Protein AF-A0A2D6CW86-F1 (afdb_monomer_lite)

Foldseek 3Di:
DDPVLQFVDWDWDAWLVPPGGDPQKTWGWTHAPRAIATEIEGQDADADLGNLSNLLVSLVVCLVVLHEYEYEENRLVNLVDDYDDPNSVVSSVVSVVSLLPRPHAYEYEYLADDDPCSLNRHQAYEEQDPDDPSHLYHAPRPPSNRSNVRVSSSRVCVVVVHRSD

Structure (mmCIF, N/CA/C/O backbone):
data_AF-A0A2D6CW86-F1
#
_entry.id   AF-A0A2D6CW86-F1
#
loop_
_atom_site.group_PDB
_atom_site.id
_atom_site.type_symbol
_atom_site.label_atom_id
_atom_site.label_alt_id
_atom_site.label_comp_id
_atom_site.label_asym_id
_atom_site.label_entity_id
_atom_site.label_seq_id
_atom_site.pdbx_PDB_ins_code
_atom_site.Cartn_x
_atom_site.Cartn_y
_atom_site.Cartn_z
_atom_site.occupancy
_atom_site.B_iso_or_equiv
_atom_site.auth_seq_id
_atom_site.auth_comp_id
_atom_site.auth_asym_id
_atom_site.auth_atom_id
_atom_site.pdbx_PDB_model_num
ATOM 1 N N . MET A 1 1 ? 9.095 -5.869 7.430 1.00 73.12 1 MET A N 1
ATOM 2 C CA . MET A 1 1 ? 8.021 -5.987 8.453 1.00 73.12 1 MET A CA 1
ATOM 3 C C . MET A 1 1 ? 7.113 -7.163 8.118 1.00 73.12 1 MET A C 1
ATOM 5 O O . MET A 1 1 ? 6.658 -7.266 6.987 1.00 73.12 1 MET A O 1
ATOM 9 N N . GLU A 1 2 ? 6.827 -8.041 9.084 1.00 84.19 2 GLU A N 1
ATOM 10 C CA . GLU A 1 2 ? 6.007 -9.242 8.851 1.00 84.19 2 GLU A CA 1
ATOM 11 C C . GLU A 1 2 ? 4.506 -8.912 8.745 1.00 84.19 2 GLU A C 1
ATOM 13 O O . GLU A 1 2 ? 3.903 -8.364 9.671 1.00 84.19 2 GLU A O 1
ATOM 18 N N . LEU A 1 3 ? 3.880 -9.279 7.621 1.00 88.00 3 LEU A N 1
ATOM 19 C CA . LEU A 1 3 ? 2.460 -9.005 7.350 1.00 88.00 3 LEU A CA 1
ATOM 20 C C .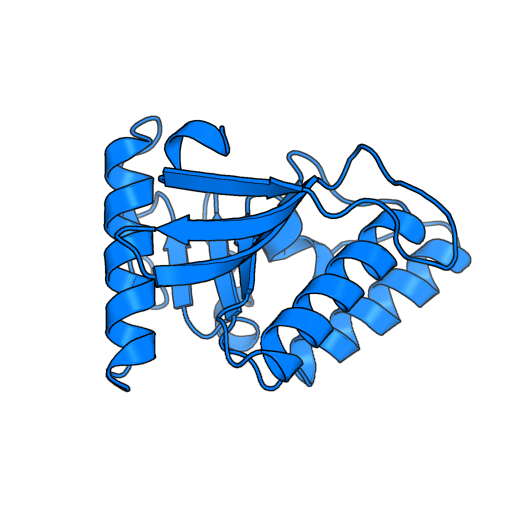 LEU A 1 3 ? 1.510 -9.715 8.323 1.00 88.00 3 LEU A C 1
ATOM 22 O O . LEU A 1 3 ? 0.469 -9.156 8.661 1.00 88.00 3 LEU A O 1
ATOM 26 N N . ASP A 1 4 ? 1.888 -10.906 8.799 1.00 88.12 4 ASP A N 1
ATOM 27 C CA . ASP A 1 4 ? 1.127 -11.689 9.786 1.00 88.12 4 ASP A CA 1
ATOM 28 C C . ASP A 1 4 ? 0.988 -10.970 11.135 1.00 88.12 4 ASP A C 1
ATOM 30 O O . ASP A 1 4 ? 0.078 -11.266 11.907 1.00 88.12 4 ASP A O 1
ATOM 34 N N . LEU A 1 5 ? 1.880 -10.020 11.428 1.00 87.94 5 LEU A N 1
ATOM 35 C CA . LEU A 1 5 ? 1.820 -9.221 12.648 1.00 87.94 5 LEU A CA 1
ATOM 36 C C . LEU A 1 5 ? 1.085 -7.891 12.438 1.00 87.94 5 LEU A C 1
ATOM 38 O O . LEU A 1 5 ? 0.560 -7.319 13.394 1.00 87.94 5 LEU A O 1
ATOM 42 N N . LEU A 1 6 ? 1.038 -7.399 11.196 1.00 91.06 6 LEU A N 1
ATOM 43 C CA . LEU A 1 6 ? 0.372 -6.148 10.838 1.00 91.06 6 LEU A CA 1
ATOM 44 C C . LEU A 1 6 ? -1.129 -6.332 10.567 1.00 91.06 6 LEU A C 1
ATOM 46 O O . LEU A 1 6 ? -1.915 -5.421 10.823 1.00 91.06 6 LEU A O 1
ATOM 50 N N . PHE A 1 7 ? -1.532 -7.488 10.040 1.00 95.31 7 PHE A N 1
ATOM 51 C CA . PHE A 1 7 ? -2.905 -7.775 9.632 1.00 95.31 7 PHE A CA 1
ATOM 52 C C . PHE A 1 7 ? -3.478 -8.969 10.393 1.00 95.31 7 PHE A C 1
ATOM 54 O O . PHE A 1 7 ? -2.817 -9.987 10.554 1.00 95.31 7 PHE A O 1
ATOM 61 N N . ASP A 1 8 ? -4.754 -8.896 10.778 1.00 94.62 8 ASP A N 1
ATOM 62 C CA . ASP A 1 8 ? -5.432 -10.012 11.453 1.00 94.62 8 ASP A CA 1
ATOM 63 C C . ASP A 1 8 ? -5.635 -11.195 10.505 1.00 94.62 8 ASP A C 1
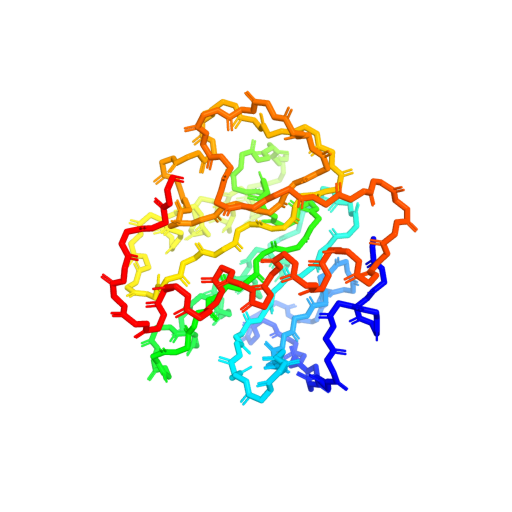ATOM 65 O O . ASP A 1 8 ? -5.621 -12.361 10.902 1.00 94.62 8 ASP A O 1
ATOM 69 N N . ARG A 1 9 ? -5.935 -10.869 9.244 1.00 95.31 9 ARG A N 1
ATOM 70 C CA . ARG A 1 9 ? -6.156 -11.795 8.134 1.00 95.31 9 ARG A CA 1
ATOM 71 C C . ARG A 1 9 ? -5.808 -11.081 6.844 1.00 95.31 9 ARG A C 1
ATOM 73 O O . ARG A 1 9 ? -6.067 -9.885 6.712 1.00 95.31 9 ARG A O 1
ATOM 80 N N . TYR A 1 10 ? -5.332 -11.826 5.859 1.00 96.88 10 TYR A N 1
ATOM 81 C CA . TYR A 1 10 ? -5.181 -11.314 4.506 1.00 96.88 10 TYR A CA 1
ATOM 82 C C . TYR A 1 10 ? -5.334 -12.415 3.461 1.00 96.88 10 TYR A C 1
ATOM 84 O O . TYR A 1 10 ? -5.234 -13.608 3.740 1.00 96.88 10 TYR A O 1
ATOM 92 N N . MET A 1 11 ? -5.609 -11.986 2.236 1.00 97.12 11 MET A N 1
ATOM 93 C CA . MET A 1 11 ? -5.685 -12.818 1.047 1.00 97.12 11 MET A CA 1
ATOM 94 C C . MET A 1 11 ? -4.787 -12.206 -0.024 1.00 97.12 11 MET A C 1
ATOM 96 O O . MET A 1 11 ? -5.029 -11.081 -0.470 1.00 97.12 11 MET A O 1
ATOM 100 N N . ILE A 1 12 ? -3.776 -12.961 -0.452 1.00 96.44 12 ILE A N 1
ATOM 101 C CA . ILE A 1 12 ? -2.837 -12.537 -1.493 1.00 96.44 12 ILE A CA 1
ATOM 102 C C . ILE A 1 12 ? -3.520 -12.585 -2.862 1.00 96.44 12 ILE A C 1
ATOM 104 O O . ILE A 1 12 ? -4.163 -13.568 -3.232 1.00 96.44 12 ILE A O 1
ATOM 108 N N . LEU A 1 13 ? -3.346 -11.517 -3.638 1.00 95.31 13 LEU A N 1
ATOM 109 C CA . LEU A 1 13 ? -3.795 -11.411 -5.019 1.00 95.31 13 LEU A CA 1
ATOM 110 C C . LEU A 1 13 ? -2.589 -11.425 -5.959 1.00 95.31 13 LEU A C 1
ATOM 112 O O . LEU A 1 13 ? -1.913 -10.414 -6.152 1.00 95.31 13 LEU A O 1
ATOM 116 N N . ALA A 1 14 ? -2.373 -12.556 -6.622 1.00 91.75 14 ALA A N 1
ATOM 117 C CA . ALA A 1 14 ? -1.280 -12.717 -7.574 1.00 91.75 14 ALA A CA 1
ATOM 118 C C . ALA A 1 14 ? -1.492 -11.937 -8.889 1.00 91.75 14 ALA A C 1
ATOM 120 O O . ALA A 1 14 ? -2.620 -11.605 -9.295 1.00 91.75 14 ALA A O 1
ATOM 121 N N . GLY A 1 15 ? -0.370 -11.691 -9.557 1.00 88.25 15 GLY A N 1
ATOM 122 C CA . GLY A 1 15 ? -0.203 -11.189 -10.911 1.00 88.25 15 GLY A CA 1
ATOM 123 C C . GLY A 1 15 ? -0.542 -9.716 -11.096 1.00 88.25 15 GLY A C 1
ATOM 124 O O . GLY A 1 15 ? -1.454 -9.177 -10.478 1.00 88.25 15 GLY A O 1
ATOM 125 N N . ASP A 1 16 ? 0.112 -9.066 -12.046 1.00 87.75 16 ASP A N 1
ATOM 126 C CA . ASP A 1 16 ? -0.234 -7.714 -12.499 1.00 87.75 16 ASP A CA 1
ATOM 127 C C . ASP A 1 16 ? -1.263 -7.702 -13.656 1.00 87.75 16 ASP A C 1
ATOM 129 O O . ASP A 1 16 ? -1.738 -6.642 -14.061 1.00 87.75 16 ASP A O 1
ATOM 133 N N . ARG A 1 17 ? -1.635 -8.894 -14.161 1.00 88.19 17 ARG A N 1
ATOM 134 C CA . ARG A 1 17 ? -2.498 -9.146 -15.338 1.00 88.19 17 ARG A CA 1
ATOM 135 C C . ARG A 1 17 ? -1.901 -8.714 -16.690 1.00 88.19 17 ARG A C 1
ATOM 137 O O . ARG A 1 17 ? -2.633 -8.711 -17.678 1.00 88.19 17 ARG A O 1
ATOM 144 N N . ARG A 1 18 ? -0.608 -8.383 -16.766 1.00 86.69 18 ARG A N 1
ATOM 145 C CA . ARG A 1 18 ? 0.049 -7.916 -18.002 1.00 86.69 18 ARG A CA 1
ATOM 146 C C . ARG A 1 18 ? 1.433 -8.517 -18.233 1.00 86.69 18 ARG A C 1
ATOM 148 O O . ARG A 1 18 ? 1.762 -8.867 -19.363 1.00 86.69 18 ARG A O 1
ATOM 155 N N . HIS A 1 19 ? 2.254 -8.583 -17.199 1.00 82.25 19 HIS A N 1
ATOM 156 C CA . HIS A 1 19 ? 3.655 -8.975 -17.255 1.00 82.25 19 HIS A CA 1
ATOM 157 C C . HIS A 1 19 ? 3.950 -10.258 -16.478 1.00 82.25 19 HIS A C 1
ATOM 159 O O . HIS A 1 19 ? 4.916 -10.934 -16.819 1.00 82.25 19 HIS A O 1
ATOM 165 N N . GLY A 1 20 ? 3.112 -10.619 -15.505 1.00 87.00 20 GLY A N 1
ATOM 166 C CA . GLY A 1 20 ? 3.248 -11.844 -14.722 1.00 87.00 20 GLY A CA 1
ATOM 167 C C . GLY A 1 20 ? 3.114 -11.592 -13.226 1.00 87.00 20 GLY A C 1
ATOM 168 O O . GLY A 1 20 ? 2.506 -10.610 -12.801 1.00 87.00 20 GLY A O 1
ATOM 169 N N . GLU A 1 21 ? 3.653 -12.515 -12.435 1.00 89.31 21 GLU A N 1
ATOM 170 C CA . GLU A 1 21 ? 3.807 -12.336 -10.995 1.00 89.31 21 GLU A CA 1
ATOM 171 C C . GLU A 1 21 ? 5.195 -11.788 -10.685 1.00 89.31 21 GLU A C 1
ATOM 173 O O . GLU A 1 21 ? 6.184 -12.242 -11.260 1.00 89.31 21 GLU A O 1
ATOM 178 N N . ASP A 1 22 ? 5.246 -10.826 -9.770 1.00 88.25 22 ASP A N 1
ATOM 179 C CA . ASP A 1 22 ? 6.487 -10.349 -9.176 1.00 88.25 22 ASP A CA 1
ATOM 180 C C . ASP A 1 22 ? 6.523 -10.771 -7.709 1.00 88.25 22 ASP A C 1
ATOM 182 O O . ASP A 1 22 ? 5.593 -10.468 -6.955 1.00 88.25 22 ASP A O 1
ATOM 186 N N . VAL A 1 23 ? 7.573 -11.500 -7.335 1.00 87.69 23 VAL A N 1
ATOM 187 C CA . VAL A 1 23 ? 7.757 -12.039 -5.982 1.00 87.69 23 VAL A CA 1
ATOM 188 C C . VAL A 1 23 ? 8.249 -10.985 -4.993 1.00 87.69 23 VAL A C 1
ATOM 190 O O . VAL A 1 23 ? 8.076 -11.176 -3.795 1.00 87.69 23 VAL A O 1
ATOM 193 N N . ALA A 1 24 ? 8.814 -9.870 -5.473 1.00 87.56 24 ALA A N 1
ATOM 194 C CA . ALA A 1 24 ? 9.263 -8.771 -4.622 1.00 87.56 24 ALA A CA 1
ATOM 195 C C . ALA A 1 24 ? 8.088 -7.971 -4.039 1.00 87.56 24 ALA A C 1
ATOM 197 O O . ALA A 1 24 ? 8.253 -7.263 -3.050 1.00 87.56 24 ALA A O 1
ATOM 198 N N . VAL A 1 25 ? 6.892 -8.091 -4.634 1.00 91.69 25 VAL A N 1
ATOM 199 C CA . VAL A 1 25 ? 5.682 -7.410 -4.161 1.00 91.69 25 VAL A CA 1
ATOM 200 C C . VAL A 1 25 ? 4.649 -8.416 -3.684 1.00 91.69 25 VAL A C 1
ATOM 202 O O . VAL A 1 25 ? 4.017 -9.111 -4.485 1.00 91.69 25 VAL A O 1
ATOM 205 N N . THR A 1 26 ? 4.365 -8.399 -2.386 1.00 95.00 26 THR A N 1
ATOM 206 C CA . THR A 1 26 ? 3.195 -9.076 -1.820 1.00 95.00 26 THR A CA 1
ATOM 207 C C . THR A 1 26 ? 2.034 -8.094 -1.760 1.00 95.00 26 THR A C 1
ATOM 209 O O . THR A 1 26 ? 2.161 -6.998 -1.227 1.00 95.00 26 THR A O 1
ATOM 212 N N . ALA A 1 27 ? 0.886 -8.453 -2.330 1.00 96.19 27 ALA A N 1
ATOM 213 C CA . ALA A 1 27 ? -0.248 -7.539 -2.422 1.00 96.19 27 ALA A CA 1
ATOM 214 C C . ALA A 1 27 ? -1.573 -8.284 -2.306 1.00 96.19 27 ALA A C 1
ATOM 216 O O . ALA A 1 27 ? -1.667 -9.446 -2.710 1.00 96.19 27 ALA A O 1
ATOM 217 N N . GLY A 1 28 ? -2.609 -7.622 -1.800 1.00 97.12 28 GLY A N 1
ATOM 218 C CA . GLY A 1 28 ? -3.884 -8.285 -1.581 1.00 97.12 28 GLY A CA 1
ATOM 219 C C . GLY A 1 28 ? -4.915 -7.466 -0.824 1.00 97.12 28 GLY A C 1
ATOM 220 O O . GLY A 1 28 ? -4.883 -6.239 -0.811 1.00 97.12 28 GLY A O 1
ATOM 221 N N . VAL A 1 29 ? -5.852 -8.177 -0.206 1.00 97.88 29 VAL A N 1
ATOM 222 C CA . VAL A 1 29 ? -6.871 -7.612 0.688 1.00 97.88 29 VAL A CA 1
ATOM 223 C C . VAL A 1 29 ? -6.575 -8.092 2.099 1.00 97.88 29 VAL A C 1
ATOM 225 O O . VAL A 1 29 ? -6.281 -9.272 2.284 1.00 97.88 29 VAL A O 1
ATOM 228 N N . ALA A 1 30 ? -6.661 -7.202 3.076 1.00 97.81 30 ALA A N 1
ATOM 229 C CA . ALA A 1 30 ? -6.372 -7.487 4.471 1.00 97.81 30 ALA A CA 1
ATOM 230 C C . ALA A 1 30 ? -7.434 -6.900 5.407 1.00 97.81 30 ALA A C 1
ATOM 232 O O . ALA A 1 30 ? -8.301 -6.125 4.991 1.00 97.81 30 ALA A O 1
ATOM 233 N N . TRP A 1 31 ? -7.371 -7.314 6.671 1.00 97.06 31 TRP A N 1
ATOM 234 C CA . TRP A 1 31 ? -8.222 -6.826 7.745 1.00 97.06 31 TRP A CA 1
ATOM 235 C C . TRP A 1 31 ? -7.389 -6.396 8.947 1.00 97.06 31 TRP A C 1
ATOM 237 O O . TRP A 1 31 ? -6.463 -7.103 9.342 1.00 97.06 31 TRP A O 1
ATOM 247 N N . VAL A 1 32 ? -7.763 -5.259 9.531 1.00 96.00 32 VAL A N 1
ATOM 248 C CA . VAL A 1 32 ? -7.215 -4.741 10.790 1.00 96.00 32 VAL A CA 1
ATOM 249 C C . VAL A 1 32 ? -8.377 -4.325 11.679 1.00 96.00 32 VAL A C 1
ATOM 251 O O . VAL A 1 32 ? -9.164 -3.461 11.297 1.00 96.00 32 VAL A O 1
ATOM 254 N N . ASP A 1 33 ? -8.520 -4.967 12.835 1.00 94.12 33 ASP A N 1
ATOM 255 C CA . ASP A 1 33 ? -9.620 -4.776 13.785 1.00 94.12 33 ASP A CA 1
ATOM 256 C C . ASP A 1 33 ? -11.002 -4.816 13.094 1.00 94.12 33 ASP A C 1
ATOM 258 O O . ASP A 1 33 ? -11.911 -4.035 13.371 1.00 94.12 33 ASP A O 1
ATOM 262 N N . GLY A 1 34 ? -11.153 -5.737 12.134 1.00 93.19 34 GLY A N 1
ATOM 263 C CA . GLY A 1 34 ? -12.377 -5.925 11.348 1.00 93.19 34 GLY A CA 1
ATOM 264 C C . GLY A 1 34 ? -12.567 -4.958 10.170 1.00 93.19 34 GLY A C 1
ATOM 265 O O . GLY A 1 34 ? -13.445 -5.198 9.338 1.00 93.19 34 GLY A O 1
ATOM 266 N N . MET A 1 35 ? -11.735 -3.924 10.026 1.00 94.31 35 MET A N 1
ATOM 267 C CA . MET A 1 35 ? -11.772 -3.015 8.877 1.00 94.31 35 MET A CA 1
ATOM 268 C C . MET A 1 35 ? -11.026 -3.609 7.691 1.00 94.31 35 MET A C 1
ATOM 270 O O . MET A 1 35 ? -9.882 -4.037 7.818 1.00 94.31 35 MET A O 1
ATOM 274 N N . ARG A 1 36 ? -11.661 -3.606 6.518 1.00 96.00 36 ARG A N 1
ATOM 275 C CA . ARG A 1 36 ? -11.060 -4.103 5.277 1.00 96.00 36 ARG A CA 1
ATOM 276 C C . ARG A 1 36 ? -10.166 -3.038 4.645 1.00 96.00 36 ARG A C 1
ATOM 278 O O . ARG A 1 36 ? -10.637 -1.935 4.382 1.00 96.00 36 ARG A O 1
ATOM 285 N N . CYS A 1 37 ? -8.949 -3.410 4.275 1.00 97.31 37 CYS A N 1
ATOM 286 C CA . CYS A 1 37 ? -8.055 -2.606 3.447 1.00 97.31 37 CYS A CA 1
ATOM 287 C C . CYS A 1 37 ? -7.529 -3.411 2.251 1.00 97.31 37 CYS A C 1
ATOM 289 O O . CYS A 1 37 ? -7.568 -4.643 2.225 1.00 97.31 37 CYS A O 1
ATOM 291 N N . VAL A 1 38 ? -7.059 -2.706 1.231 1.00 98.00 38 VAL A N 1
ATOM 292 C CA . VAL A 1 38 ? -6.194 -3.271 0.190 1.00 98.00 38 VAL A CA 1
ATOM 293 C C . VAL A 1 38 ? -4.760 -2.946 0.579 1.00 98.00 38 VAL A C 1
ATOM 295 O O . VAL A 1 38 ? -4.524 -1.894 1.164 1.00 98.00 38 VAL A O 1
ATOM 298 N N . PHE A 1 39 ? -3.801 -3.813 0.271 1.00 97.56 39 PHE A N 1
ATOM 299 C CA . PHE A 1 39 ? -2.402 -3.545 0.583 1.00 97.56 39 PHE A CA 1
ATOM 300 C C . PHE A 1 39 ? -1.446 -3.920 -0.547 1.00 97.56 39 PHE A C 1
ATOM 302 O O . PHE A 1 39 ? -1.723 -4.812 -1.356 1.00 97.56 39 PHE A O 1
ATOM 309 N N . ALA A 1 40 ? -0.297 -3.251 -0.556 1.00 96.06 40 ALA A N 1
ATOM 310 C CA . ALA A 1 40 ? 0.891 -3.621 -1.311 1.00 96.06 40 ALA A CA 1
ATOM 311 C C . ALA A 1 40 ? 2.121 -3.469 -0.408 1.00 96.06 40 ALA A C 1
ATOM 313 O O . ALA A 1 40 ? 2.298 -2.442 0.242 1.00 96.06 40 ALA A O 1
ATOM 314 N N . SER A 1 41 ? 2.966 -4.492 -0.372 1.00 94.69 41 SER A N 1
ATOM 315 C CA . SER A 1 41 ? 4.151 -4.576 0.474 1.00 94.69 41 SER A CA 1
ATOM 316 C C . SER A 1 41 ? 5.356 -5.043 -0.329 1.00 94.69 41 SER A C 1
ATOM 318 O O . SER A 1 41 ? 5.226 -5.918 -1.187 1.00 94.69 41 SER A O 1
ATOM 320 N N . ALA A 1 42 ? 6.507 -4.451 -0.033 1.00 91.81 42 ALA A N 1
ATOM 321 C CA . ALA A 1 42 ? 7.810 -4.841 -0.544 1.00 91.81 42 ALA A CA 1
ATOM 322 C C . ALA A 1 42 ? 8.847 -4.528 0.532 1.00 91.81 42 ALA A C 1
ATOM 324 O O . ALA A 1 42 ? 8.767 -3.482 1.181 1.00 91.81 42 ALA A O 1
ATOM 325 N N . GLU A 1 43 ? 9.792 -5.442 0.715 1.00 83.12 43 GLU A N 1
ATOM 326 C CA . GLU A 1 43 ? 10.897 -5.279 1.666 1.00 83.12 43 GLU A CA 1
ATOM 327 C C . GLU A 1 43 ? 12.055 -4.476 1.066 1.00 83.12 43 GLU A C 1
ATOM 329 O O . GLU A 1 43 ? 12.795 -3.821 1.793 1.00 83.12 43 GLU A O 1
ATOM 334 N N . GLU A 1 44 ? 12.189 -4.509 -0.261 1.00 83.25 44 GLU A N 1
ATOM 335 C CA . GLU A 1 44 ? 13.253 -3.839 -1.001 1.00 83.25 44 GLU A CA 1
ATOM 336 C C . GLU A 1 44 ? 12.684 -2.916 -2.085 1.00 83.25 44 GLU A C 1
ATOM 338 O O . GLU A 1 44 ? 11.520 -3.017 -2.492 1.00 83.25 44 GLU A O 1
ATOM 343 N N . THR A 1 45 ? 13.538 -2.011 -2.564 1.00 78.00 45 THR A N 1
ATOM 344 C CA . THR A 1 45 ? 13.260 -1.113 -3.687 1.00 78.00 45 THR A CA 1
ATOM 345 C C . THR A 1 45 ? 12.762 -1.886 -4.903 1.00 78.00 45 THR A C 1
ATOM 347 O O . THR A 1 45 ? 13.325 -2.914 -5.289 1.00 78.00 45 THR A O 1
ATOM 350 N N . LEU A 1 46 ? 11.716 -1.369 -5.548 1.00 79.12 46 LEU A N 1
ATOM 351 C CA . LEU A 1 46 ? 11.185 -2.003 -6.742 1.00 79.12 46 LEU A CA 1
ATOM 352 C C . LEU A 1 46 ? 12.048 -1.654 -7.950 1.00 79.12 46 LEU A C 1
ATOM 354 O O . LEU A 1 46 ? 12.437 -0.513 -8.152 1.00 79.12 46 LEU A O 1
ATOM 358 N N . ALA A 1 47 ? 12.311 -2.639 -8.802 1.00 79.88 47 ALA A N 1
ATOM 359 C CA . ALA A 1 47 ? 13.060 -2.417 -10.041 1.00 79.88 47 ALA A CA 1
ATOM 360 C C . ALA A 1 47 ? 12.337 -2.950 -11.284 1.00 79.88 47 ALA A C 1
ATOM 362 O O . ALA A 1 47 ? 12.895 -2.946 -12.377 1.00 79.88 47 ALA A O 1
ATOM 363 N N . SER A 1 48 ? 11.105 -3.440 -11.129 1.00 90.19 48 SER A N 1
ATOM 364 C CA . SER A 1 48 ? 10.419 -4.219 -12.157 1.00 90.19 48 SER A CA 1
ATOM 365 C C . SER A 1 48 ? 9.087 -3.600 -12.570 1.00 90.19 48 SER A C 1
ATOM 367 O O . SER A 1 48 ? 8.256 -3.194 -11.755 1.00 90.19 48 SER A O 1
ATOM 369 N N . ALA A 1 49 ? 8.824 -3.617 -13.876 1.00 91.75 49 ALA A N 1
ATOM 370 C CA . ALA A 1 49 ? 7.530 -3.226 -14.420 1.00 91.75 49 ALA A CA 1
ATOM 371 C C . ALA A 1 49 ? 6.348 -4.052 -13.881 1.00 91.75 49 ALA A C 1
ATOM 373 O O . ALA A 1 49 ? 5.238 -3.521 -13.778 1.00 91.75 49 ALA A O 1
ATOM 374 N N . ALA A 1 50 ? 6.551 -5.334 -13.558 1.00 92.69 50 ALA A N 1
ATOM 375 C CA . ALA A 1 50 ? 5.494 -6.182 -13.007 1.00 92.69 50 ALA A CA 1
ATOM 376 C C . ALA A 1 50 ? 5.128 -5.741 -11.580 1.00 92.69 50 ALA A C 1
ATOM 378 O O . ALA A 1 50 ? 3.942 -5.628 -11.266 1.00 92.69 50 ALA A O 1
ATOM 379 N N . ALA A 1 51 ? 6.128 -5.391 -10.766 1.00 92.31 51 ALA A N 1
ATOM 380 C CA . ALA A 1 51 ? 5.947 -4.858 -9.420 1.00 92.31 51 ALA A CA 1
ATOM 381 C C . ALA A 1 51 ? 5.109 -3.566 -9.417 1.00 92.31 51 ALA A C 1
ATOM 383 O O . ALA A 1 51 ? 4.038 -3.521 -8.804 1.00 92.31 51 ALA A O 1
ATOM 384 N N . TYR A 1 52 ? 5.518 -2.549 -10.185 1.00 94.19 52 TYR A N 1
ATOM 385 C CA . TYR A 1 52 ? 4.781 -1.279 -10.267 1.00 94.19 52 TYR A CA 1
ATOM 386 C C . TYR A 1 52 ? 3.368 -1.450 -10.832 1.00 94.19 52 TYR A C 1
ATOM 388 O O . TYR A 1 52 ? 2.408 -0.850 -10.342 1.00 94.19 52 TYR A O 1
ATOM 396 N N . THR A 1 53 ? 3.197 -2.318 -11.834 1.00 95.25 53 THR A N 1
ATOM 397 C CA . THR A 1 53 ? 1.872 -2.585 -12.414 1.00 95.25 53 THR A CA 1
ATOM 398 C C . THR A 1 53 ? 0.955 -3.298 -11.411 1.00 95.25 53 THR A C 1
ATOM 400 O O . THR A 1 53 ? -0.239 -2.982 -11.337 1.00 95.25 53 THR A O 1
ATOM 403 N N . LYS A 1 54 ? 1.497 -4.215 -10.594 1.00 95.38 54 LYS A N 1
ATOM 404 C CA . LYS A 1 54 ? 0.771 -4.891 -9.507 1.00 95.38 54 LYS A CA 1
ATOM 405 C C . LYS A 1 54 ? 0.355 -3.902 -8.416 1.00 95.38 54 LYS A C 1
ATOM 407 O O . LYS A 1 54 ? -0.809 -3.922 -8.014 1.00 95.38 54 LYS A O 1
ATOM 412 N N . ALA A 1 55 ? 1.242 -2.995 -8.011 1.00 94.56 55 ALA A N 1
ATOM 413 C CA . ALA A 1 55 ? 0.938 -1.937 -7.048 1.00 94.56 55 ALA A CA 1
ATOM 414 C C . ALA A 1 55 ? -0.147 -0.972 -7.562 1.00 94.56 55 ALA A C 1
ATOM 416 O O . ALA A 1 55 ? -1.155 -0.745 -6.891 1.00 94.56 55 ALA A O 1
ATOM 417 N N . ALA A 1 56 ? -0.036 -0.503 -8.810 1.00 95.25 56 ALA A N 1
ATOM 418 C CA . ALA A 1 56 ? -1.062 0.330 -9.447 1.00 95.25 56 ALA A CA 1
ATOM 419 C C . ALA A 1 56 ? -2.426 -0.381 -9.534 1.00 95.25 56 ALA A C 1
ATOM 421 O O . ALA A 1 56 ? -3.489 0.236 -9.425 1.00 95.25 56 ALA A O 1
ATOM 422 N N . ARG A 1 57 ? -2.432 -1.707 -9.731 1.00 95.75 57 ARG A N 1
ATOM 423 C CA . ARG A 1 57 ? -3.661 -2.513 -9.690 1.00 95.75 57 ARG A CA 1
ATOM 424 C C . ARG A 1 57 ? -4.308 -2.492 -8.302 1.00 95.75 57 ARG A C 1
ATOM 426 O O . ARG A 1 57 ? -5.532 -2.430 -8.244 1.00 95.75 57 ARG A O 1
ATOM 433 N N . MET A 1 58 ? -3.528 -2.524 -7.222 1.00 96.75 58 MET A N 1
ATOM 434 C CA . MET A 1 58 ? -4.056 -2.451 -5.855 1.00 96.75 58 MET A CA 1
ATOM 435 C C . MET A 1 58 ? -4.701 -1.101 -5.557 1.00 96.75 58 MET A C 1
ATOM 437 O O . MET A 1 58 ? -5.834 -1.082 -5.087 1.00 96.75 58 MET A O 1
ATOM 441 N N . LEU A 1 59 ? -4.073 0.008 -5.948 1.00 95.94 59 LEU A N 1
ATOM 442 C CA . LEU A 1 59 ? -4.680 1.341 -5.827 1.00 95.94 59 LEU A CA 1
ATOM 443 C C . LEU A 1 59 ? -6.026 1.433 -6.557 1.00 95.94 59 LEU A C 1
ATOM 445 O O . LEU A 1 59 ? -7.020 1.905 -6.008 1.00 95.94 59 LEU A O 1
ATOM 449 N N . ARG A 1 60 ? -6.100 0.909 -7.787 1.00 95.88 60 ARG A N 1
ATOM 450 C CA . ARG A 1 60 ? -7.365 0.867 -8.539 1.00 95.88 60 ARG A CA 1
ATOM 451 C C . ARG A 1 60 ? -8.420 -0.004 -7.858 1.00 95.88 60 ARG A C 1
ATOM 453 O O . ARG A 1 60 ? -9.584 0.383 -7.822 1.00 95.88 60 ARG A O 1
ATOM 460 N N . LEU A 1 61 ? -8.028 -1.156 -7.313 1.00 96.31 61 LEU A N 1
ATOM 461 C CA . LEU A 1 61 ? -8.933 -2.036 -6.571 1.00 96.31 61 LEU A CA 1
ATOM 462 C C . LEU A 1 61 ? -9.460 -1.358 -5.296 1.00 96.31 61 LEU A C 1
ATOM 464 O O . LEU A 1 61 ? -10.650 -1.449 -4.996 1.00 96.31 61 LEU A O 1
ATOM 468 N N . ALA A 1 62 ? -8.594 -0.655 -4.569 1.00 96.69 62 ALA A N 1
ATOM 469 C CA . ALA A 1 62 ? -8.965 0.126 -3.396 1.00 96.69 62 ALA A CA 1
ATOM 470 C C . ALA A 1 62 ? -10.005 1.195 -3.767 1.00 96.69 62 ALA A C 1
ATOM 472 O O . ALA A 1 62 ? -11.092 1.225 -3.190 1.00 96.69 62 ALA A O 1
ATOM 473 N N . GLY A 1 63 ? -9.745 1.970 -4.829 1.00 94.88 63 GLY A N 1
ATOM 474 C CA . GLY A 1 63 ? -10.674 2.985 -5.339 1.00 94.88 63 GLY A 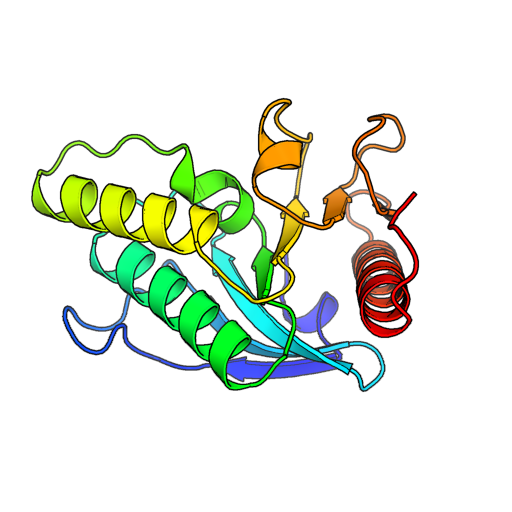CA 1
ATOM 475 C C . GLY A 1 63 ? -12.030 2.416 -5.770 1.00 94.88 63 GLY A C 1
ATOM 476 O O . GLY A 1 63 ? -13.067 3.002 -5.480 1.00 94.88 63 GLY A O 1
ATOM 477 N N . GLN A 1 64 ? -12.048 1.238 -6.401 1.00 95.50 64 GLN A N 1
ATOM 478 C CA . GLN A 1 64 ? -13.287 0.561 -6.811 1.00 95.50 64 GLN A CA 1
ATOM 479 C C . GLN A 1 64 ? -14.111 0.023 -5.637 1.00 95.50 64 GLN A C 1
ATOM 481 O O . GLN A 1 64 ? -15.330 -0.090 -5.740 1.00 95.50 64 GLN A O 1
ATOM 486 N N . THR A 1 65 ? -13.456 -0.357 -4.541 1.00 94.31 65 THR A N 1
ATOM 487 C CA . THR A 1 65 ? -14.110 -0.993 -3.387 1.00 94.31 65 THR A CA 1
ATOM 488 C C . THR A 1 65 ? -14.387 -0.028 -2.239 1.00 94.31 65 THR A C 1
ATOM 490 O O . THR A 1 65 ? -14.993 -0.440 -1.247 1.00 94.31 65 THR A O 1
ATOM 493 N N . GLY A 1 66 ? -13.927 1.223 -2.355 1.00 92.06 66 GLY A N 1
ATOM 494 C CA . GLY A 1 66 ? -13.979 2.229 -1.295 1.00 92.06 66 GLY A CA 1
ATOM 495 C C . GLY A 1 66 ? -13.094 1.901 -0.088 1.00 92.06 66 GLY A C 1
ATOM 496 O O . GLY A 1 66 ? -13.213 2.554 0.942 1.00 92.06 66 GLY A O 1
ATOM 497 N N . ALA A 1 67 ? -12.239 0.879 -0.183 1.00 94.69 67 ALA A N 1
ATOM 498 C CA . ALA A 1 67 ? -11.323 0.514 0.888 1.00 94.69 67 ALA A CA 1
ATOM 499 C C . ALA A 1 67 ? -10.066 1.405 0.847 1.00 94.69 67 ALA A C 1
ATOM 501 O O . ALA A 1 67 ? -9.646 1.809 -0.241 1.00 94.69 67 ALA A O 1
ATOM 502 N N . PRO A 1 68 ? -9.430 1.686 1.995 1.00 95.44 68 PRO A N 1
ATOM 503 C CA . PRO A 1 68 ? -8.114 2.311 2.019 1.00 95.44 68 PRO A CA 1
ATOM 504 C C . PRO A 1 68 ? -7.054 1.383 1.406 1.00 95.44 68 PRO A C 1
ATOM 506 O O . PRO A 1 68 ? -7.146 0.156 1.522 1.00 95.44 68 PRO A O 1
ATOM 509 N N . CYS A 1 69 ? -6.046 1.974 0.766 1.00 97.00 69 CYS A N 1
ATOM 510 C CA . CYS A 1 69 ? -4.874 1.291 0.230 1.00 97.00 69 CYS A CA 1
ATOM 511 C C . CYS A 1 69 ? -3.675 1.512 1.159 1.00 97.00 69 CYS A C 1
ATOM 513 O O . CYS A 1 69 ? -3.229 2.644 1.334 1.00 97.00 69 CYS A O 1
ATOM 515 N N . VAL A 1 70 ? -3.154 0.438 1.747 1.00 96.81 70 VAL A N 1
ATOM 516 C CA . VAL A 1 70 ? -2.019 0.449 2.674 1.00 96.81 70 VAL A CA 1
ATOM 517 C C . VAL A 1 70 ? -0.748 0.049 1.927 1.00 96.81 70 VAL A C 1
ATOM 519 O O . VAL A 1 70 ? -0.638 -1.063 1.410 1.00 96.81 70 VAL A O 1
ATOM 522 N N . HIS A 1 71 ? 0.220 0.952 1.870 1.00 95.31 71 HIS A N 1
ATOM 523 C CA . HIS A 1 71 ? 1.536 0.720 1.291 1.00 95.31 71 HIS A CA 1
ATOM 524 C C . HIS A 1 71 ? 2.519 0.425 2.415 1.00 95.31 71 HIS A C 1
ATOM 526 O O . HIS A 1 71 ? 2.622 1.204 3.355 1.00 95.31 71 HIS A O 1
ATOM 532 N N . VAL A 1 72 ? 3.221 -0.699 2.333 1.00 93.69 72 VAL A N 1
ATOM 533 C CA . VAL A 1 72 ? 4.041 -1.222 3.429 1.00 93.69 72 VAL A CA 1
ATOM 534 C C . VAL A 1 72 ? 5.505 -1.337 3.016 1.00 93.69 72 VAL A C 1
ATOM 536 O O . VAL A 1 72 ? 5.802 -1.905 1.961 1.00 93.69 72 VAL A O 1
ATOM 539 N N . GLY A 1 73 ? 6.410 -0.862 3.872 1.00 90.31 73 GLY A N 1
ATOM 540 C CA . GLY A 1 73 ? 7.852 -0.947 3.643 1.00 90.31 73 GLY A CA 1
ATOM 541 C C . GLY A 1 73 ? 8.268 -0.094 2.446 1.00 90.31 73 GLY A C 1
ATOM 542 O O . GLY A 1 73 ? 7.751 1.008 2.253 1.00 90.31 73 GLY A O 1
ATOM 543 N N . SER A 1 74 ? 9.148 -0.621 1.594 1.00 87.38 74 SER A N 1
ATOM 544 C CA . SER A 1 74 ? 9.624 0.077 0.393 1.00 87.38 74 SER A CA 1
ATOM 545 C C . SER A 1 74 ? 8.503 0.435 -0.586 1.00 87.38 74 SER A C 1
ATOM 547 O O . SER A 1 74 ? 8.637 1.388 -1.350 1.00 87.38 74 SER A O 1
ATOM 549 N N . MET A 1 75 ? 7.349 -0.246 -0.541 1.00 89.06 75 MET A N 1
ATOM 550 C CA . MET A 1 75 ? 6.204 0.140 -1.377 1.00 89.06 75 MET A CA 1
ATOM 551 C C . MET A 1 75 ? 5.687 1.547 -1.096 1.00 89.06 75 MET A C 1
ATOM 553 O O . MET A 1 75 ? 5.159 2.178 -2.016 1.00 89.06 75 MET A O 1
ATOM 557 N N . ALA A 1 76 ? 5.810 2.026 0.143 1.00 86.75 76 ALA A N 1
ATOM 558 C CA . ALA A 1 76 ? 5.355 3.356 0.531 1.00 86.75 76 ALA A CA 1
ATOM 559 C C . ALA A 1 76 ? 6.128 4.464 -0.190 1.00 86.75 76 ALA A C 1
ATOM 561 O O . ALA A 1 76 ? 5.560 5.507 -0.480 1.00 86.75 76 ALA A O 1
ATOM 562 N N . THR A 1 77 ? 7.391 4.219 -0.528 1.00 86.50 77 THR A N 1
ATOM 563 C CA . THR A 1 77 ? 8.274 5.206 -1.161 1.00 86.50 77 THR A CA 1
ATOM 564 C C . THR A 1 77 ? 8.618 4.860 -2.606 1.00 86.50 77 THR A C 1
ATOM 566 O O . THR A 1 77 ? 9.285 5.637 -3.273 1.00 86.50 77 THR A O 1
ATOM 569 N N . SER A 1 78 ? 8.168 3.707 -3.105 1.00 83.50 78 SER A N 1
ATOM 570 C CA . SER A 1 78 ? 8.574 3.166 -4.410 1.00 83.50 78 SER A CA 1
ATOM 571 C C . SER A 1 78 ? 8.269 4.058 -5.620 1.00 83.50 78 SER A C 1
ATOM 573 O O . SER A 1 78 ? 8.878 3.907 -6.674 1.00 83.50 78 SER A O 1
ATOM 575 N N . HIS A 1 79 ? 7.329 5.002 -5.515 1.00 79.12 79 HIS A N 1
ATOM 576 C CA . HIS A 1 79 ? 7.065 5.979 -6.580 1.00 79.12 79 HIS A CA 1
ATOM 577 C C . HIS A 1 79 ? 8.163 7.047 -6.703 1.00 79.12 79 HIS A C 1
ATOM 579 O O . HIS A 1 79 ? 8.185 7.766 -7.700 1.00 79.12 79 HIS A O 1
ATOM 585 N N . LEU A 1 80 ? 9.067 7.121 -5.723 1.00 82.69 80 LEU A N 1
ATOM 586 C CA . LEU A 1 80 ? 10.254 7.979 -5.698 1.00 82.69 80 LEU A CA 1
ATOM 587 C C . LEU A 1 80 ? 11.510 7.261 -6.224 1.00 82.69 80 LEU A C 1
ATOM 589 O O . LEU A 1 80 ? 12.586 7.857 -6.272 1.00 82.69 80 LEU A O 1
ATOM 593 N N . ASP A 1 81 ? 11.394 5.982 -6.590 1.00 84.31 81 ASP A N 1
ATOM 594 C CA . ASP A 1 81 ? 12.520 5.180 -7.057 1.00 84.31 81 ASP A CA 1
ATOM 595 C C . ASP A 1 81 ? 13.094 5.712 -8.378 1.00 84.31 81 ASP A C 1
ATOM 597 O O . ASP A 1 81 ? 12.462 6.445 -9.139 1.00 84.31 81 ASP A O 1
ATOM 601 N N . SER A 1 82 ? 14.311 5.273 -8.698 1.00 83.88 82 SER A N 1
ATOM 602 C CA . SER A 1 82 ? 14.881 5.432 -10.035 1.00 83.88 82 SER A CA 1
ATOM 603 C C . SER A 1 82 ? 15.154 4.058 -10.633 1.00 83.88 82 SER A C 1
ATOM 605 O O . SER A 1 82 ? 15.709 3.180 -9.976 1.00 83.88 82 SER A O 1
ATOM 607 N N . VAL A 1 83 ? 14.761 3.865 -11.892 1.00 89.31 83 VAL A N 1
ATOM 608 C CA . VAL A 1 83 ? 14.934 2.598 -12.611 1.00 89.31 83 VAL A CA 1
ATOM 609 C C . VAL A 1 83 ? 15.652 2.828 -13.932 1.00 89.31 83 VAL A C 1
ATOM 611 O O . VAL A 1 83 ? 15.450 3.837 -14.606 1.00 89.31 83 VAL A O 1
ATOM 614 N N . SER A 1 84 ? 16.529 1.892 -14.287 1.00 85.56 84 SER A N 1
ATOM 615 C CA . SER A 1 84 ? 17.464 2.044 -15.405 1.00 85.56 84 SER A CA 1
ATOM 616 C C . SER A 1 84 ? 16.920 1.532 -16.739 1.00 85.56 84 SER A C 1
ATOM 618 O O . SER A 1 84 ? 17.351 2.005 -17.792 1.00 85.56 84 SER A O 1
ATOM 620 N N . ASP A 1 85 ? 15.976 0.587 -16.729 1.00 92.69 85 ASP A N 1
ATOM 621 C CA . ASP A 1 85 ? 15.368 0.065 -17.950 1.00 92.69 85 ASP 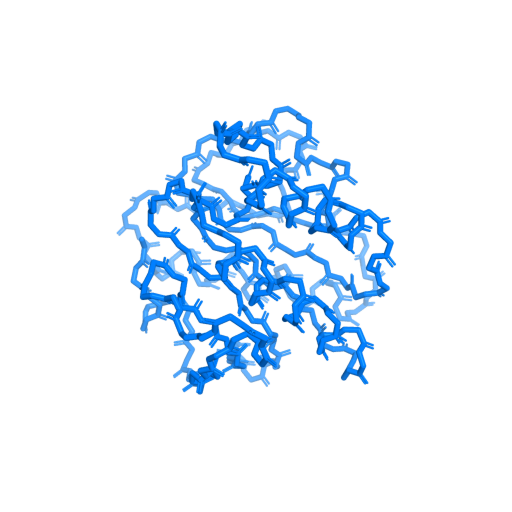A CA 1
ATOM 622 C C . ASP A 1 85 ? 14.093 0.835 -18.332 1.00 92.69 85 ASP A C 1
ATOM 624 O O . ASP A 1 85 ? 13.261 1.190 -17.495 1.00 92.69 85 ASP A O 1
ATOM 628 N N . GLY A 1 86 ? 13.915 1.079 -19.634 1.00 91.44 86 GLY A N 1
ATOM 629 C CA . GLY A 1 86 ? 12.818 1.915 -20.130 1.00 91.44 86 GLY A CA 1
ATOM 630 C C . GLY A 1 86 ? 11.418 1.347 -19.872 1.00 91.44 86 GLY A C 1
ATOM 631 O O . GLY A 1 86 ? 10.453 2.107 -19.797 1.00 91.44 86 GLY A O 1
ATOM 632 N N . ARG A 1 87 ? 11.275 0.023 -19.717 1.00 90.81 87 ARG A N 1
ATOM 633 C CA . ARG A 1 87 ? 9.971 -0.603 -19.465 1.00 90.81 87 ARG A CA 1
ATOM 634 C C . ARG A 1 87 ? 9.551 -0.399 -18.015 1.00 90.81 87 ARG A C 1
ATOM 636 O O . ARG A 1 87 ? 8.403 -0.023 -17.777 1.00 90.81 87 ARG A O 1
ATOM 643 N N . SER A 1 88 ? 10.452 -0.628 -17.066 1.00 91.50 88 SER A N 1
ATOM 644 C CA . SER A 1 88 ? 10.200 -0.351 -15.653 1.00 91.50 88 SER A CA 1
ATOM 645 C C . SER A 1 88 ? 10.052 1.146 -15.411 1.00 91.50 88 SER A C 1
ATOM 647 O O . SER A 1 88 ? 9.163 1.520 -14.658 1.00 91.50 88 SER A O 1
ATOM 649 N N . ALA A 1 89 ? 10.792 2.005 -16.126 1.00 92.56 89 ALA A N 1
ATOM 650 C CA . ALA A 1 89 ? 10.622 3.462 -16.048 1.00 92.56 89 ALA A CA 1
ATOM 651 C C . ALA A 1 89 ? 9.207 3.901 -16.442 1.00 92.56 89 ALA A C 1
ATOM 653 O O . ALA A 1 89 ? 8.562 4.658 -15.722 1.00 92.56 89 ALA A O 1
ATOM 654 N N . ALA A 1 90 ? 8.679 3.365 -17.546 1.00 93.25 90 ALA A N 1
ATOM 655 C CA . ALA A 1 90 ? 7.308 3.648 -17.963 1.00 93.25 90 ALA A CA 1
ATOM 656 C C . ALA A 1 90 ? 6.259 3.107 -16.971 1.00 93.25 90 ALA A C 1
ATOM 658 O O . ALA A 1 90 ? 5.199 3.711 -16.794 1.00 93.25 90 ALA A O 1
ATOM 659 N N . ALA A 1 91 ? 6.527 1.963 -16.333 1.00 94.00 91 ALA A N 1
ATOM 660 C CA . ALA A 1 91 ? 5.636 1.386 -15.330 1.00 94.00 91 ALA A CA 1
ATOM 661 C C . ALA A 1 91 ? 5.655 2.173 -14.010 1.00 94.00 91 ALA A C 1
ATOM 663 O O . ALA A 1 91 ? 4.588 2.402 -13.443 1.00 94.00 91 ALA A O 1
ATOM 664 N N . LEU A 1 92 ? 6.831 2.621 -13.567 1.00 94.06 92 LEU A N 1
ATOM 665 C CA . LEU A 1 92 ? 7.016 3.508 -12.422 1.00 94.06 92 LEU A CA 1
ATOM 666 C C . LEU A 1 92 ? 6.276 4.831 -12.637 1.00 94.06 92 LEU A C 1
ATOM 668 O O . LEU A 1 92 ? 5.466 5.221 -11.807 1.00 94.06 92 LEU A O 1
ATOM 672 N N . ASP A 1 93 ? 6.464 5.473 -13.787 1.00 94.25 93 ASP A N 1
ATOM 673 C CA . ASP A 1 93 ? 5.779 6.719 -14.145 1.00 94.25 93 ASP A CA 1
ATOM 674 C C . ASP A 1 93 ? 4.242 6.548 -14.188 1.00 94.25 93 ASP A C 1
ATOM 676 O O . ASP A 1 93 ? 3.475 7.376 -13.686 1.00 94.25 93 ASP A O 1
ATOM 680 N N . ALA A 1 94 ? 3.754 5.420 -14.714 1.00 94.19 94 ALA A N 1
ATOM 681 C CA . ALA A 1 94 ? 2.332 5.084 -14.650 1.00 94.19 94 ALA A CA 1
ATOM 682 C C . ALA A 1 94 ? 1.838 4.830 -13.215 1.00 94.19 94 ALA A C 1
ATOM 684 O O . ALA A 1 94 ? 0.704 5.194 -12.886 1.00 94.19 94 ALA A O 1
ATOM 685 N N . TYR A 1 95 ? 2.659 4.213 -12.369 1.00 94.25 95 TYR A N 1
ATOM 686 C CA . TYR A 1 95 ? 2.352 3.993 -10.961 1.00 94.25 95 TYR A CA 1
ATOM 687 C C . TYR A 1 95 ? 2.316 5.312 -10.181 1.00 94.25 95 TYR A C 1
ATOM 689 O O . TYR A 1 95 ? 1.310 5.565 -9.526 1.00 94.25 95 TYR A O 1
ATOM 697 N N . ALA A 1 96 ? 3.301 6.197 -10.345 1.00 93.00 96 ALA A N 1
ATOM 698 C CA . ALA A 1 96 ? 3.327 7.529 -9.737 1.00 93.00 96 ALA A CA 1
ATOM 699 C C . ALA A 1 96 ? 2.082 8.353 -10.112 1.00 93.00 96 ALA A C 1
ATOM 701 O O . ALA A 1 96 ? 1.400 8.895 -9.245 1.00 93.00 96 ALA A O 1
ATOM 702 N N . ARG A 1 97 ? 1.675 8.348 -11.391 1.00 94.31 97 ARG A N 1
ATOM 703 C CA . ARG A 1 97 ? 0.390 8.950 -11.798 1.00 94.31 97 ARG A CA 1
ATOM 704 C C . ARG A 1 97 ? -0.818 8.297 -11.136 1.00 94.31 97 ARG A C 1
ATOM 706 O O . ARG A 1 97 ? -1.787 8.984 -10.820 1.00 94.31 97 ARG A O 1
ATOM 713 N N . THR A 1 98 ? -0.796 6.976 -10.972 1.00 94.69 98 THR A N 1
ATOM 714 C CA . THR A 1 98 ? -1.886 6.248 -10.307 1.00 94.69 98 THR A CA 1
ATOM 715 C C . THR A 1 98 ? -1.970 6.634 -8.836 1.00 94.69 98 THR A C 1
ATOM 717 O O . THR A 1 98 ? -3.077 6.829 -8.354 1.00 94.69 98 THR A O 1
ATOM 720 N N . VAL A 1 99 ? -0.835 6.796 -8.147 1.00 92.06 99 VAL A N 1
ATOM 721 C CA . VAL A 1 99 ? -0.777 7.336 -6.782 1.00 92.06 99 VAL A CA 1
ATOM 722 C C . VAL A 1 99 ? -1.409 8.724 -6.762 1.00 92.06 99 VAL A C 1
ATOM 724 O O . VAL A 1 99 ? -2.393 8.907 -6.053 1.00 92.06 99 VAL A O 1
ATOM 727 N N . ALA A 1 100 ? -0.937 9.654 -7.595 1.00 90.12 100 ALA A N 1
ATOM 728 C CA . ALA A 1 100 ? -1.392 11.048 -7.614 1.00 90.12 100 ALA A CA 1
ATOM 729 C C . ALA A 1 100 ? -2.883 11.237 -7.961 1.00 90.12 100 ALA A C 1
ATOM 731 O O . ALA A 1 100 ? -3.485 12.247 -7.608 1.00 90.12 100 ALA A O 1
ATOM 732 N N . THR A 1 101 ? -3.489 10.282 -8.671 1.00 91.50 101 THR A N 1
ATOM 733 C CA . THR A 1 101 ? -4.895 10.351 -9.119 1.00 91.50 101 THR A CA 1
ATOM 734 C C . THR A 1 101 ? -5.806 9.336 -8.434 1.00 91.50 101 THR A C 1
ATOM 736 O O . THR A 1 101 ? -6.978 9.210 -8.801 1.00 91.50 101 THR A O 1
ATOM 739 N N . ALA A 1 102 ? -5.292 8.593 -7.451 1.00 91.19 102 ALA A N 1
ATOM 740 C CA . ALA A 1 102 ? -6.080 7.620 -6.714 1.00 91.19 102 ALA A CA 1
ATOM 741 C C . ALA A 1 102 ? -7.211 8.318 -5.947 1.00 91.19 102 ALA A C 1
ATOM 743 O O . ALA A 1 102 ? -7.009 9.327 -5.280 1.00 91.19 102 ALA A O 1
ATOM 744 N N . THR A 1 103 ? -8.411 7.747 -6.018 1.00 90.56 103 THR A N 1
ATOM 745 C CA . THR A 1 103 ? -9.585 8.240 -5.281 1.00 90.56 103 THR A CA 1
ATOM 746 C C . THR A 1 103 ? -9.766 7.556 -3.927 1.00 90.56 103 THR A C 1
ATOM 748 O O . THR A 1 103 ? -10.622 7.961 -3.143 1.00 90.56 103 THR A O 1
ATOM 751 N N . CYS A 1 104 ? -9.008 6.490 -3.655 1.00 92.44 104 CYS A N 1
ATOM 752 C CA . CYS A 1 104 ? -8.994 5.835 -2.352 1.00 92.44 104 CYS A CA 1
ATOM 753 C C . CYS A 1 104 ? -8.112 6.594 -1.365 1.00 92.44 104 CYS A C 1
ATOM 755 O O . CYS A 1 104 ? -7.125 7.213 -1.758 1.00 92.44 104 CYS A O 1
ATOM 757 N N . ARG A 1 105 ? -8.404 6.429 -0.072 1.00 94.06 105 ARG A N 1
ATOM 758 C CA . ARG A 1 105 ? -7.483 6.826 0.993 1.00 94.06 105 ARG A CA 1
ATOM 759 C C . ARG A 1 105 ? -6.216 5.978 0.933 1.00 94.06 105 ARG A C 1
ATOM 761 O O . ARG A 1 105 ? -6.309 4.756 0.817 1.00 94.06 105 ARG A O 1
ATOM 768 N N . ARG A 1 106 ? -5.055 6.612 1.013 1.00 93.94 106 ARG A N 1
ATOM 769 C CA . ARG A 1 106 ? -3.731 5.992 0.941 1.00 93.94 106 ARG A CA 1
ATOM 770 C C . ARG A 1 106 ? -3.057 6.109 2.300 1.00 93.94 106 ARG A C 1
ATOM 772 O O . ARG A 1 106 ? -2.966 7.200 2.850 1.00 93.94 106 ARG A O 1
ATOM 779 N N . VAL A 1 107 ? -2.564 4.994 2.821 1.00 94.19 107 VAL A N 1
ATOM 780 C CA . VAL A 1 107 ? -1.814 4.947 4.081 1.00 94.19 107 VAL A CA 1
ATOM 781 C C . VAL A 1 107 ? -0.428 4.393 3.807 1.00 94.19 107 VAL A C 1
ATOM 783 O O . VAL A 1 107 ? -0.316 3.319 3.221 1.00 94.19 107 VAL A O 1
ATOM 786 N N . ALA A 1 108 ? 0.615 5.093 4.234 1.00 93.50 108 ALA A N 1
ATOM 787 C CA . ALA A 1 108 ? 1.979 4.576 4.212 1.00 93.50 108 ALA A CA 1
ATOM 788 C C . ALA A 1 108 ? 2.332 3.990 5.581 1.00 93.50 108 ALA A C 1
ATOM 790 O O . ALA A 1 108 ? 2.143 4.648 6.598 1.00 93.50 108 ALA A O 1
ATOM 791 N N . VAL A 1 109 ? 2.867 2.773 5.612 1.00 93.06 109 VAL A N 1
ATOM 792 C CA . VAL A 1 109 ? 3.458 2.158 6.804 1.00 93.06 109 VAL A CA 1
ATOM 793 C C . VAL A 1 109 ? 4.944 1.970 6.542 1.00 93.06 109 VAL A C 1
ATOM 795 O O . VAL A 1 109 ? 5.341 1.157 5.704 1.00 93.06 109 VAL A O 1
ATOM 798 N N . LEU A 1 110 ? 5.750 2.760 7.237 1.00 89.81 110 LEU A N 1
ATOM 799 C CA . LEU A 1 110 ? 7.186 2.880 7.033 1.00 89.81 110 LEU A CA 1
ATOM 800 C C . LEU A 1 110 ? 7.943 2.085 8.082 1.00 89.81 110 LEU A C 1
ATOM 802 O O . LEU A 1 110 ? 7.570 2.115 9.245 1.00 89.81 110 LEU A O 1
ATOM 806 N N . GLU A 1 111 ? 9.039 1.444 7.679 1.00 83.44 111 GLU A N 1
ATOM 807 C CA . GLU A 1 111 ? 9.942 0.732 8.597 1.00 83.44 111 GLU A CA 1
ATOM 808 C C . GLU A 1 111 ? 11.046 1.633 9.173 1.00 83.44 111 GLU A C 1
ATOM 810 O O . GLU A 1 111 ? 11.759 1.230 10.090 1.00 83.44 111 GLU A O 1
ATOM 815 N N . GLY A 1 112 ? 11.168 2.856 8.653 1.00 80.81 112 GLY A N 1
ATOM 816 C CA . GLY A 1 112 ? 12.154 3.855 9.054 1.00 80.81 112 GLY A CA 1
ATOM 817 C C . GLY A 1 112 ? 11.583 5.270 8.999 1.00 80.81 112 GLY A C 1
ATOM 818 O O . GLY A 1 112 ? 10.367 5.458 9.073 1.00 80.81 112 GLY A O 1
ATOM 819 N N . ASP A 1 113 ? 12.470 6.254 8.878 1.00 74.12 113 ASP A N 1
ATOM 820 C CA . ASP A 1 113 ? 12.093 7.668 8.883 1.00 74.12 113 ASP A CA 1
ATOM 821 C C . ASP A 1 113 ? 11.184 8.048 7.711 1.00 74.12 113 ASP A C 1
ATOM 823 O O . ASP A 1 113 ? 11.246 7.471 6.621 1.00 74.12 113 ASP A O 1
ATOM 827 N N . THR A 1 114 ? 10.340 9.052 7.950 1.00 76.06 114 THR A N 1
ATOM 828 C CA . THR A 1 114 ? 9.405 9.581 6.958 1.00 76.06 114 THR A CA 1
ATOM 829 C C . THR A 1 114 ? 10.150 10.500 5.994 1.00 76.06 114 THR A C 1
ATOM 831 O O . THR A 1 114 ? 10.685 11.521 6.428 1.00 76.06 114 THR A O 1
ATOM 834 N N . PRO A 1 115 ? 10.188 10.203 4.682 1.00 79.06 115 PRO A N 1
ATOM 835 C CA . PRO A 1 115 ? 10.688 11.164 3.710 1.00 79.06 115 PRO A CA 1
ATOM 836 C C . PRO A 1 115 ? 9.831 12.442 3.744 1.00 79.06 115 PRO A C 1
ATOM 838 O O . PRO A 1 115 ? 8.607 12.335 3.853 1.00 79.06 115 PRO A O 1
ATOM 841 N N . PRO A 1 116 ? 10.432 13.638 3.609 1.00 70.38 116 PRO A N 1
ATOM 842 C CA . PRO A 1 116 ? 9.720 14.911 3.762 1.00 70.38 116 PRO A CA 1
ATOM 843 C C . PRO A 1 116 ? 8.563 15.079 2.768 1.00 70.38 116 PRO A C 1
ATOM 845 O O . PRO A 1 116 ? 7.528 15.638 3.120 1.00 70.38 116 PRO A O 1
ATOM 848 N N . ASP A 1 117 ? 8.705 14.529 1.563 1.00 75.38 117 ASP A N 1
ATOM 849 C CA . ASP A 1 117 ? 7.739 14.705 0.473 1.00 75.38 117 ASP A CA 1
ATOM 850 C C . ASP A 1 117 ? 6.600 13.666 0.513 1.00 75.38 117 ASP A C 1
ATOM 852 O O . ASP A 1 117 ? 5.629 13.759 -0.232 1.00 75.38 117 ASP A O 1
ATOM 856 N N . LEU A 1 118 ? 6.671 12.679 1.417 1.00 78.44 118 LEU A N 1
ATOM 857 C CA . LEU A 1 118 ? 5.688 11.594 1.483 1.00 78.44 118 LEU A CA 1
ATOM 858 C C . LEU A 1 118 ? 4.292 12.079 1.917 1.00 78.44 118 LEU A C 1
ATOM 860 O O . LEU A 1 118 ? 3.285 11.454 1.582 1.00 78.44 118 LEU A O 1
ATOM 864 N N . ALA A 1 119 ? 4.234 13.198 2.646 1.00 73.75 119 ALA A N 1
ATOM 865 C CA . ALA A 1 119 ? 3.004 13.823 3.136 1.00 73.75 119 ALA A CA 1
ATOM 866 C C . ALA A 1 119 ? 2.012 14.164 2.017 1.00 73.75 119 ALA A C 1
ATOM 868 O O . ALA A 1 119 ? 0.802 14.139 2.222 1.00 73.75 119 ALA A O 1
ATOM 869 N N . GLU A 1 120 ? 2.526 14.517 0.839 1.00 78.75 120 GLU A N 1
ATOM 870 C CA . GLU A 1 120 ? 1.710 14.966 -0.292 1.00 78.75 120 GLU A CA 1
ATOM 871 C C . GLU A 1 120 ? 1.054 13.779 -1.020 1.00 78.75 120 GLU A C 1
ATOM 873 O O . GLU A 1 120 ? -0.008 13.905 -1.639 1.00 78.75 120 GLU A O 1
ATOM 878 N N . ASP A 1 121 ? 1.648 12.592 -0.883 1.00 85.06 121 ASP A N 1
ATOM 879 C CA . ASP A 1 121 ? 1.248 11.376 -1.585 1.00 85.06 121 ASP A CA 1
ATOM 880 C C . ASP A 1 121 ? 0.365 10.438 -0.757 1.00 85.06 121 ASP A C 1
ATOM 882 O O . ASP A 1 121 ? -0.195 9.483 -1.301 1.00 85.06 121 ASP A O 1
ATOM 886 N N . PHE A 1 122 ? 0.199 10.687 0.542 1.00 89.69 122 PHE A N 1
ATOM 887 C CA . PHE A 1 122 ? -0.550 9.810 1.439 1.00 89.69 122 PHE A CA 1
ATOM 888 C C . PHE A 1 122 ? -1.506 10.590 2.337 1.00 89.69 122 PHE A C 1
ATOM 890 O O . PHE A 1 122 ? -1.190 11.664 2.828 1.00 89.69 122 PHE A O 1
ATOM 897 N N . ASP A 1 123 ? -2.690 10.024 2.578 1.00 90.25 123 ASP A N 1
ATOM 898 C CA . ASP A 1 123 ? -3.679 10.602 3.494 1.00 90.25 123 ASP A CA 1
ATOM 899 C C . ASP A 1 123 ? -3.262 10.433 4.962 1.00 90.25 123 ASP A C 1
ATOM 901 O O . ASP A 1 123 ? -3.720 11.179 5.824 1.00 90.25 123 ASP A O 1
ATOM 905 N N . ALA A 1 124 ? -2.426 9.433 5.251 1.00 90.50 124 ALA A N 1
ATOM 906 C CA . ALA A 1 124 ? -1.850 9.210 6.566 1.00 90.50 124 ALA A CA 1
ATOM 907 C C . ALA A 1 124 ? -0.558 8.390 6.477 1.00 90.50 124 ALA A C 1
ATOM 909 O O . ALA A 1 124 ? -0.368 7.574 5.569 1.00 90.50 124 ALA A O 1
ATOM 910 N N . THR A 1 125 ? 0.302 8.556 7.478 1.00 90.62 125 THR A N 1
ATOM 911 C CA . THR A 1 125 ? 1.534 7.778 7.630 1.00 90.62 125 THR A CA 1
ATOM 912 C C . THR A 1 125 ? 1.590 7.116 9.011 1.00 90.62 125 THR A C 1
ATOM 914 O O . THR A 1 125 ? 1.108 7.663 10.006 1.00 90.62 125 THR A O 1
ATOM 917 N N . VAL A 1 126 ? 2.148 5.907 9.052 1.00 91.06 126 VAL A N 1
ATOM 918 C CA . VAL A 1 126 ? 2.447 5.125 10.253 1.00 91.06 126 VAL A CA 1
ATOM 919 C C . VAL A 1 126 ? 3.944 4.847 10.249 1.00 91.06 126 VAL A C 1
ATOM 921 O O . VAL A 1 126 ? 4.425 4.149 9.358 1.00 91.06 126 VAL A O 1
ATOM 924 N N . SER A 1 127 ? 4.687 5.392 11.208 1.00 88.88 127 SER A N 1
ATOM 925 C CA . SER A 1 127 ? 6.154 5.296 11.217 1.00 88.88 127 SER A CA 1
ATOM 926 C C . SER A 1 127 ? 6.724 5.068 12.624 1.00 88.88 127 SER A C 1
ATOM 928 O O . SER A 1 127 ? 6.046 5.313 13.623 1.00 88.88 127 SER A O 1
ATOM 930 N N . PRO A 1 128 ? 7.965 4.573 12.750 1.00 86.25 128 PRO A N 1
ATO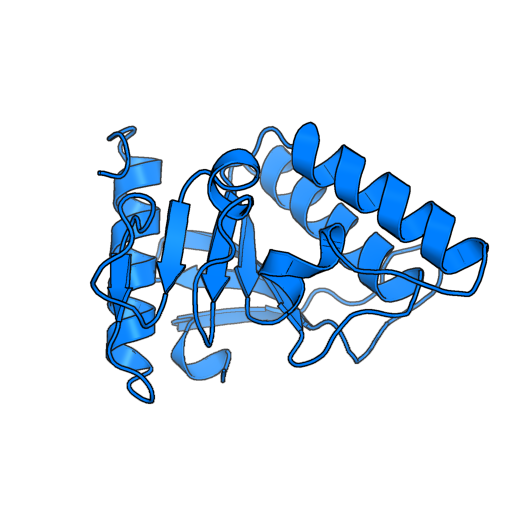M 931 C CA . PRO A 1 128 ? 8.614 4.401 14.048 1.00 86.25 128 PRO A CA 1
ATOM 932 C C . PRO A 1 128 ? 8.959 5.720 14.769 1.00 86.25 128 PRO A C 1
ATOM 934 O O . PRO A 1 128 ? 9.219 5.721 15.974 1.00 86.25 128 PRO A O 1
ATOM 937 N N . SER A 1 129 ? 8.991 6.844 14.048 1.00 74.31 129 SER A N 1
ATOM 938 C CA . SER A 1 129 ? 9.539 8.110 14.542 1.00 74.31 129 SER A CA 1
ATOM 939 C C . SER A 1 129 ? 8.440 8.985 15.155 1.00 74.31 129 SER A C 1
ATOM 941 O O . SER A 1 129 ? 7.629 9.594 14.460 1.00 74.31 129 SER A O 1
ATOM 943 N N . ALA A 1 130 ? 8.415 9.062 16.489 1.00 56.81 130 ALA A N 1
ATOM 944 C CA . ALA A 1 130 ? 7.550 9.969 17.244 1.00 56.81 130 ALA A CA 1
ATOM 945 C C . ALA A 1 130 ? 8.087 11.408 17.147 1.00 56.81 130 ALA A C 1
ATOM 947 O O . ALA A 1 130 ? 8.769 11.876 18.057 1.00 56.81 130 ALA A O 1
ATOM 948 N N . GLY A 1 131 ? 7.858 12.108 16.036 1.00 50.31 131 GLY A N 1
ATOM 949 C CA . GLY A 1 131 ? 8.399 13.466 15.922 1.00 50.31 131 GLY A CA 1
ATOM 950 C C . GLY A 1 131 ? 8.095 14.251 14.659 1.00 50.31 131 GLY A C 1
ATOM 951 O O . GLY A 1 131 ? 8.144 15.477 14.718 1.00 50.31 131 GLY A O 1
ATOM 952 N N . ASP A 1 132 ? 7.728 13.603 13.557 1.00 50.19 132 ASP A N 1
ATOM 953 C CA . ASP A 1 132 ? 7.432 14.346 12.336 1.00 50.19 132 ASP A CA 1
ATOM 954 C C . ASP A 1 132 ? 5.963 14.772 12.316 1.00 50.19 132 ASP A C 1
ATOM 956 O O . ASP A 1 132 ? 5.053 13.951 12.468 1.00 50.19 132 ASP A O 1
ATOM 960 N N . SER A 1 133 ? 5.736 16.070 12.096 1.00 46.75 133 SER A N 1
ATOM 961 C CA . SER A 1 133 ? 4.440 16.770 12.001 1.00 46.75 133 SER A CA 1
ATOM 962 C C . SER A 1 133 ? 3.519 16.296 10.863 1.00 46.75 133 SER A C 1
ATOM 964 O O . SER A 1 133 ? 2.562 16.979 10.517 1.00 46.75 133 SER A O 1
ATOM 966 N N . VAL A 1 134 ? 3.846 15.156 10.260 1.00 51.81 134 VAL A N 1
ATOM 967 C CA . VAL A 1 134 ? 3.163 14.489 9.146 1.00 51.81 134 VAL A CA 1
ATOM 968 C C . VAL A 1 134 ? 2.624 13.108 9.580 1.00 51.81 134 VAL A C 1
ATOM 970 O O . VAL A 1 134 ? 1.863 12.467 8.853 1.00 51.81 134 VAL A O 1
ATOM 973 N N . SER A 1 135 ? 3.023 12.612 10.762 1.00 56.69 135 SER A N 1
ATOM 974 C CA . SER A 1 135 ? 2.699 11.259 11.227 1.00 56.69 135 SER A CA 1
ATOM 975 C C . SER A 1 135 ? 1.289 11.141 11.811 1.00 56.69 135 SER A C 1
ATOM 977 O O . SER A 1 135 ? 1.015 11.553 12.936 1.00 56.69 135 SER A O 1
ATOM 979 N N . GLY A 1 136 ? 0.398 10.476 11.068 1.00 66.00 136 GLY A N 1
ATOM 980 C CA . GLY A 1 136 ? -0.946 10.130 11.548 1.00 66.00 136 GLY A CA 1
ATOM 981 C C . GLY A 1 136 ? -0.910 9.138 12.721 1.00 66.00 136 GLY A C 1
ATOM 982 O O . GLY A 1 136 ? -1.815 9.117 13.562 1.00 66.00 136 GLY A O 1
ATOM 983 N N . ALA A 1 137 ? 0.148 8.325 12.833 1.00 85.12 137 ALA A N 1
ATOM 984 C CA . ALA A 1 137 ? 0.479 7.566 14.037 1.00 85.12 137 ALA A CA 1
ATOM 985 C C . ALA A 1 137 ? 1.944 7.120 14.090 1.00 85.12 137 ALA A C 1
ATOM 987 O O . ALA A 1 137 ? 2.550 6.830 13.064 1.00 85.12 137 ALA A O 1
ATOM 988 N N . SER A 1 138 ? 2.484 6.986 15.302 1.00 88.19 138 SER A N 1
ATOM 989 C CA . SER A 1 138 ? 3.811 6.413 15.533 1.00 88.19 138 SER A CA 1
ATOM 990 C C . SER A 1 138 ? 3.731 5.043 16.208 1.00 88.19 138 SER A C 1
ATOM 992 O O . SER A 1 138 ? 2.775 4.772 16.942 1.00 88.19 138 SER A O 1
ATOM 994 N N . TYR A 1 139 ? 4.749 4.204 16.025 1.00 89.25 139 TYR A N 1
ATOM 995 C CA . TYR A 1 139 ? 4.873 2.916 16.711 1.00 89.25 139 TYR A CA 1
ATOM 996 C C . TYR A 1 139 ? 6.290 2.660 17.237 1.00 89.25 139 TYR A C 1
ATOM 998 O O . TYR A 1 139 ? 7.244 3.307 16.824 1.00 89.25 139 TYR A O 1
ATOM 1006 N N . THR A 1 140 ? 6.447 1.719 18.167 1.00 88.56 140 THR A N 1
ATOM 1007 C CA . THR A 1 140 ? 7.772 1.368 18.702 1.00 88.56 140 THR A CA 1
ATOM 1008 C C . THR A 1 140 ? 8.534 0.475 17.708 1.00 88.56 140 THR A C 1
ATOM 1010 O O . THR A 1 140 ? 8.018 -0.587 17.351 1.00 88.56 140 THR A O 1
ATOM 1013 N N . PRO A 1 141 ? 9.764 0.826 17.278 1.00 84.31 141 PRO A N 1
ATOM 1014 C CA . PRO A 1 141 ? 10.564 -0.023 16.394 1.00 84.31 141 PRO A CA 1
ATOM 1015 C C . PRO A 1 141 ? 10.696 -1.457 16.925 1.00 84.31 141 PRO A C 1
ATOM 1017 O O . PRO A 1 141 ? 11.021 -1.666 18.092 1.00 84.31 141 PRO A O 1
ATOM 1020 N N . GLY A 1 142 ? 10.448 -2.448 16.067 1.00 82.56 142 GLY A N 1
ATOM 1021 C CA . GLY A 1 142 ? 10.483 -3.867 16.441 1.00 82.56 142 GLY A CA 1
ATOM 1022 C C . GLY A 1 142 ? 9.261 -4.369 17.225 1.00 82.56 142 GLY A C 1
ATOM 1023 O O . GLY A 1 142 ? 9.159 -5.570 17.462 1.00 82.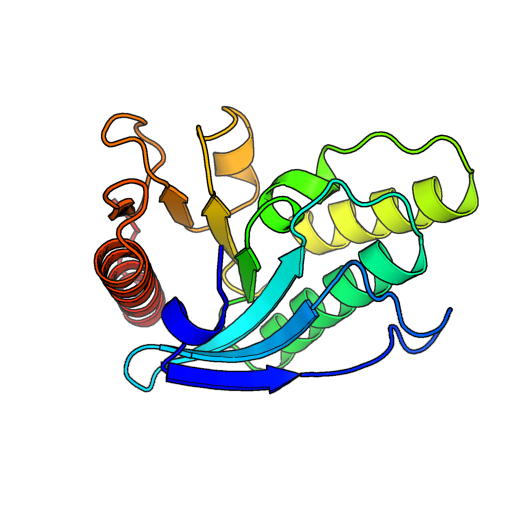56 142 GLY A O 1
ATOM 1024 N N . ASP A 1 143 ? 8.314 -3.499 17.585 1.00 87.94 143 ASP A N 1
ATOM 1025 C CA . ASP A 1 143 ? 7.042 -3.880 18.204 1.00 87.94 143 ASP A CA 1
ATOM 1026 C C . ASP A 1 143 ? 5.920 -3.867 17.160 1.00 87.94 143 ASP A C 1
ATOM 1028 O O . ASP A 1 143 ? 5.268 -2.853 16.887 1.00 87.94 143 ASP A O 1
ATOM 1032 N N . ALA A 1 144 ? 5.678 -5.033 16.569 1.00 84.56 144 ALA A N 1
ATOM 1033 C CA . ALA A 1 144 ? 4.650 -5.173 15.552 1.00 84.56 144 ALA A CA 1
ATOM 1034 C C . ALA A 1 144 ? 3.224 -4.984 16.103 1.00 84.56 144 ALA A C 1
ATOM 1036 O O . ALA A 1 144 ? 2.342 -4.537 15.370 1.00 84.56 144 ALA A O 1
ATOM 1037 N N . ALA A 1 145 ? 2.987 -5.245 17.395 1.00 89.38 145 ALA A N 1
ATOM 1038 C CA . ALA A 1 145 ? 1.687 -4.986 18.011 1.00 89.38 145 ALA A CA 1
ATOM 1039 C C . ALA A 1 145 ? 1.421 -3.477 18.112 1.00 89.38 145 ALA A C 1
ATOM 1041 O O . ALA A 1 145 ? 0.298 -3.030 17.860 1.00 89.38 145 ALA A O 1
ATOM 1042 N N . SER A 1 146 ? 2.459 -2.691 18.412 1.00 91.25 146 SER A N 1
ATOM 1043 C CA . SER A 1 146 ? 2.405 -1.229 18.358 1.00 91.25 146 SER A CA 1
ATOM 1044 C C . SER A 1 146 ? 2.136 -0.725 16.933 1.00 91.25 146 SER A C 1
ATOM 1046 O O . SER A 1 146 ? 1.249 0.110 16.750 1.00 91.25 146 SER A O 1
ATOM 1048 N N . ALA A 1 147 ? 2.809 -1.283 15.916 1.00 90.81 147 ALA A N 1
ATOM 1049 C CA . ALA A 1 147 ? 2.579 -0.928 14.508 1.00 90.81 147 ALA A CA 1
ATOM 1050 C C . ALA A 1 147 ? 1.140 -1.232 14.060 1.00 90.81 147 ALA A C 1
ATOM 1052 O O . ALA A 1 147 ? 0.474 -0.385 13.459 1.00 90.81 147 ALA A O 1
ATOM 1053 N N . ARG A 1 148 ? 0.618 -2.411 14.427 1.00 93.94 148 ARG A N 1
ATOM 1054 C CA . ARG A 1 148 ? -0.775 -2.807 14.175 1.00 93.94 148 ARG A CA 1
ATOM 1055 C C . ARG A 1 148 ? -1.758 -1.848 14.839 1.00 93.94 148 ARG A C 1
ATOM 1057 O O . ARG A 1 148 ? -2.703 -1.407 14.193 1.00 93.94 148 ARG A O 1
ATOM 1064 N N . ALA A 1 149 ? -1.542 -1.501 16.109 1.00 93.25 149 ALA A N 1
ATOM 1065 C CA . ALA A 1 149 ? -2.415 -0.582 16.839 1.00 93.25 149 ALA A CA 1
ATOM 1066 C C . ALA A 1 149 ? -2.417 0.830 16.227 1.00 93.25 149 ALA A C 1
ATOM 1068 O O . ALA A 1 149 ? -3.476 1.454 16.114 1.00 93.25 149 ALA A O 1
ATOM 1069 N N . ALA A 1 150 ? -1.249 1.313 15.792 1.00 92.88 150 ALA A N 1
ATOM 1070 C CA . ALA A 1 150 ? -1.100 2.582 15.089 1.00 92.88 150 ALA A CA 1
ATOM 1071 C C . ALA A 1 150 ? -1.867 2.580 13.756 1.00 92.88 150 ALA A C 1
ATOM 1073 O O . ALA A 1 150 ? -2.672 3.479 13.506 1.00 92.88 150 ALA A O 1
ATOM 1074 N N . LEU A 1 151 ? -1.708 1.525 12.950 1.00 94.50 151 LEU A N 1
ATOM 1075 C CA . LEU A 1 151 ? -2.453 1.350 11.703 1.00 94.50 151 LEU A CA 1
ATOM 1076 C C . LEU A 1 151 ? -3.967 1.254 11.947 1.00 94.50 151 LEU A C 1
ATOM 1078 O O . LEU A 1 151 ? -4.744 1.924 11.273 1.00 94.50 151 LEU A O 1
ATOM 1082 N N . ALA A 1 152 ? -4.400 0.475 12.938 1.00 94.69 152 ALA A N 1
ATOM 1083 C CA . ALA A 1 152 ? -5.809 0.337 13.301 1.00 94.69 152 ALA A CA 1
ATOM 1084 C C . ALA A 1 152 ? -6.440 1.667 13.732 1.00 94.69 152 ALA A C 1
ATOM 1086 O O . ALA A 1 152 ? -7.630 1.895 13.521 1.00 94.69 152 ALA A O 1
ATOM 1087 N N . ARG A 1 153 ? -5.671 2.548 14.378 1.00 93.19 153 ARG A N 1
ATOM 1088 C CA . ARG A 1 153 ? -6.129 3.899 14.716 1.00 93.19 153 ARG A CA 1
ATOM 1089 C C . ARG A 1 153 ? -6.312 4.740 13.455 1.00 93.19 153 ARG A C 1
ATOM 1091 O O . ARG A 1 153 ? -7.412 5.219 13.221 1.00 93.19 153 ARG A O 1
ATOM 1098 N N . VAL A 1 154 ? -5.283 4.815 12.610 1.00 93.00 154 VAL A N 1
ATOM 1099 C CA . VAL A 1 154 ? -5.322 5.577 11.351 1.00 93.00 154 VAL A CA 1
ATOM 1100 C C . VAL A 1 154 ? -6.490 5.147 10.462 1.00 93.00 154 VAL A C 1
ATOM 1102 O O . VAL A 1 154 ? -7.221 5.984 9.941 1.00 93.00 154 VAL A O 1
ATOM 1105 N N . LEU A 1 155 ? -6.707 3.839 10.308 1.00 93.44 155 LEU A N 1
ATOM 1106 C CA . LEU A 1 155 ? -7.799 3.323 9.482 1.00 93.44 155 LEU A CA 1
ATOM 1107 C C . LEU A 1 155 ? -9.187 3.696 10.030 1.00 93.44 155 LEU A C 1
ATOM 1109 O O . LEU A 1 155 ? -10.089 3.947 9.232 1.00 93.44 155 LEU A O 1
ATOM 1113 N N . ARG A 1 156 ? -9.357 3.770 11.359 1.00 92.00 156 ARG A N 1
ATOM 1114 C CA . ARG A 1 156 ? -10.605 4.238 11.986 1.00 92.00 156 ARG A CA 1
ATOM 1115 C C . ARG A 1 156 ? -10.820 5.727 11.761 1.00 92.00 156 ARG A C 1
ATOM 1117 O O . ARG A 1 156 ? -11.888 6.106 11.294 1.00 92.00 156 ARG A O 1
ATOM 1124 N N . ASP A 1 157 ? -9.796 6.539 12.005 1.00 89.94 157 ASP A N 1
ATOM 1125 C CA . ASP A 1 157 ? -9.879 7.994 11.838 1.00 89.94 157 ASP A CA 1
ATOM 1126 C C . ASP A 1 157 ? -10.269 8.359 10.392 1.00 89.94 157 ASP A C 1
ATOM 1128 O O . ASP A 1 157 ? -11.167 9.173 10.161 1.00 89.94 157 ASP A O 1
ATOM 1132 N N . LEU A 1 158 ? -9.677 7.665 9.411 1.00 87.50 158 LEU A N 1
ATOM 1133 C CA . LEU A 1 158 ? -10.014 7.817 7.993 1.00 87.50 158 LEU A CA 1
ATOM 1134 C C . LEU A 1 158 ? -11.445 7.372 7.653 1.00 87.50 158 LEU A C 1
ATOM 1136 O O . LEU A 1 158 ? -12.065 7.961 6.764 1.00 87.50 158 LEU A O 1
ATOM 1140 N N . ALA A 1 159 ? -11.966 6.336 8.317 1.00 85.75 159 ALA A N 1
ATOM 1141 C CA . ALA A 1 159 ? -13.331 5.850 8.110 1.00 85.75 159 ALA A CA 1
ATOM 1142 C C . ALA A 1 159 ? -14.382 6.808 8.695 1.00 85.75 159 ALA A C 1
ATOM 1144 O O . ALA A 1 159 ? -15.424 7.024 8.075 1.00 85.75 159 ALA A O 1
ATOM 1145 N N . ASP A 1 160 ? -14.081 7.421 9.840 1.00 83.06 160 ASP A N 1
ATOM 1146 C CA . ASP A 1 160 ? -14.963 8.367 10.531 1.00 83.06 160 ASP A CA 1
ATOM 1147 C C . ASP A 1 160 ? -14.941 9.775 9.903 1.00 83.06 160 ASP A C 1
ATOM 1149 O O . ASP A 1 160 ? -15.712 10.656 10.291 1.00 83.06 160 ASP A O 1
ATOM 1153 N N . GLY A 1 161 ? -14.078 10.002 8.905 1.00 70.62 161 GLY A N 1
ATOM 1154 C CA . GLY A 1 161 ? -13.914 11.300 8.251 1.00 70.62 161 GLY A CA 1
ATOM 1155 C C . GLY A 1 161 ? -13.232 12.343 9.139 1.00 70.62 161 GLY A C 1
ATOM 1156 O O . GLY A 1 161 ? -13.296 13.536 8.835 1.00 70.62 161 GLY A O 1
ATOM 1157 N N . ALA A 1 162 ? -12.589 11.908 10.225 1.00 55.44 162 ALA A N 1
ATOM 1158 C CA . ALA A 1 162 ? -11.752 12.771 11.036 1.00 55.44 162 ALA A CA 1
ATOM 1159 C C . ALA A 1 162 ? -10.479 13.115 10.241 1.00 55.44 162 ALA A C 1
ATOM 1161 O O . ALA A 1 162 ? -9.900 12.230 9.605 1.00 55.44 162 ALA A O 1
ATOM 1162 N N . PRO A 1 163 ? -10.023 14.381 10.232 1.00 46.81 163 PRO A N 1
ATOM 1163 C CA . PRO A 1 163 ? -8.689 14.673 9.729 1.00 46.81 163 PRO A CA 1
ATOM 1164 C C . PRO A 1 163 ? -7.684 13.908 10.599 1.00 46.81 163 PRO A C 1
ATOM 1166 O O . PRO A 1 163 ? -7.717 14.044 11.825 1.00 46.81 163 PRO A O 1
ATOM 1169 N N . SER A 1 164 ? -6.828 13.081 9.984 1.00 42.44 164 SER A N 1
ATOM 1170 C CA . SER A 1 164 ? -5.656 12.558 10.691 1.00 42.44 164 SER A CA 1
ATOM 1171 C C . SER A 1 164 ? -4.853 13.759 11.216 1.00 42.44 164 SER A C 1
ATOM 1173 O O . SER A 1 164 ? -4.657 14.704 10.446 1.00 42.44 164 SER A O 1
ATOM 1175 N N . PRO A 1 165 ? -4.509 13.778 12.518 1.00 42.50 165 PRO A N 1
ATOM 1176 C CA . PRO A 1 165 ? -3.863 14.918 13.164 1.00 42.50 165 PRO A CA 1
ATOM 1177 C C . PRO A 1 165 ? -2.466 15.200 12.613 1.00 42.50 165 PRO A C 1
ATOM 1179 O O . PRO A 1 165 ? -1.801 14.234 12.173 1.00 42.50 165 PRO A O 1
#

Sequence (165 aa):
MELDLLFDRYMILAGDRRHGEDVAVTAGVAWVDGMRCVFASAEETLASAAAYTKAARMLRLAGQTGAPCVHVGSMATSHLDSVSDGRSAAALDAYARTVATATCRRVAVLEGDTPPDLAEDFDATVSPSAGDSVSGASYTPGDAASARAALARVLRDLADGAPSP

Radius of gyration: 14.55 Å; chains: 1; bounding box: 32×30×39 Å

pLDDT: mean 87.42, std 11.44, range [42.44, 98.0]

Secondary structure (DSSP, 8-state):
--HHHH-SEEEE----SSS---TT-EEEEEEETTEEEEEEEESS----HHHHHHHHHHHHHHHHHTPPEEEEEGGGTGGG---SSHHHHHHHHHHHHHHHH--S-EEEE-SSPPPTTHHHH-SEEEES-TT-TT-SEE--TT-HHHHHHHHHHHHHHHHTTPPP-